Protein AF-A0A1L9C6L0-F1 (afdb_monomer)

Solvent-accessible surface area (backbone atoms only — not comparable to full-atom values): 4318 Å² total; per-residue (Å²): 134,62,69,65,62,55,48,56,50,48,42,53,50,32,50,51,50,26,69,74,70,68,42,68,66,31,56,50,53,36,50,56,44,50,48,53,51,34,39,77,73,73,31,48,66,71,57,46,49,48,54,54,52,53,46,30,75,75,66,48,64,58,73,78,74,63,79,85,73,82,79,81,130

Radius of gyration: 14.88 Å; Cα contacts (8 Å, |Δi|>4): 38; chains: 1; bounding box: 40×33×32 Å

pLDDT: mean 86.27, std 14.28, range [48.75, 98.19]

InterPro domains:
  IPR038735 MSMEG_1276-like, nucleoside triphosphate pyrophosphohydrolase domain [cd11532] (2-65)

Mean predicted aligned error: 6.59 Å

Sequence (73 aa):
MDFLAELEKKLYEEINEYMADRDIEKLADILEVIYRIAELKGYPGKDMEKIRMEKRVKTGCFSRNLYLFETSD

Secondary structure (DSSP, 8-state):
--HHHHHHHHHHHHHHHHHHH--HHHHHHHHHHHHHHHHHTT--HHHHHHHHHHHHHHHGGGTT---------

Nearest PDB structures (foldseek):
  4fi5-assembly1_A  TM=6.856E-01  e=3.493E+00  Hantaan virus 76-118
  8euy-assembly1_h  TM=5.555E-01  e=2.220E+00  Schizosaccharomyces pombe
  2ic6-assembly1_A  TM=7.357E-01  e=5.495E+00  Orthohantavirus sinnombreense
  8szz-assembly1_R  TM=8.027E-01  e=9.840E+00  synthetic construct

Organism: NCBI:txid523843

Foldseek 3Di:
DDPLVVLVVVLVVLVVVCVVPVDPVSVVSNVVSVQVNCVVVVQHPVNVVVVQVVCCVVPVNCVVVDDDDDDDD

Structure (mmCIF, N/CA/C/O backbone):
data_AF-A0A1L9C6L0-F1
#
_entry.id   AF-A0A1L9C6L0-F1
#
loop_
_atom_site.group_PDB
_atom_site.id
_atom_site.type_symbol
_atom_site.label_atom_id
_atom_site.label_alt_id
_atom_site.label_comp_id
_atom_site.label_asym_id
_atom_site.label_entity_id
_atom_site.label_seq_id
_atom_site.pdbx_PDB_ins_code
_atom_site.Cartn_x
_atom_site.Cartn_y
_atom_site.Cartn_z
_atom_site.occupancy
_atom_site.B_iso_or_equiv
_atom_site.auth_seq_id
_atom_site.auth_comp_id
_atom_site.auth_asym_id
_atom_site.auth_atom_id
_atom_site.pdbx_PDB_model_num
ATOM 1 N N . MET A 1 1 ? -21.200 -6.369 -5.752 1.00 60.91 1 MET A N 1
ATOM 2 C CA . MET A 1 1 ? -19.729 -6.366 -5.873 1.00 60.91 1 MET A CA 1
ATOM 3 C C . MET A 1 1 ? -19.182 -5.709 -4.631 1.00 60.91 1 MET A C 1
ATOM 5 O O . MET A 1 1 ? -19.686 -4.654 -4.263 1.00 60.91 1 MET A O 1
ATOM 9 N N . ASP A 1 2 ? -18.247 -6.368 -3.960 1.00 90.12 2 ASP A N 1
ATOM 10 C CA . ASP A 1 2 ? -17.561 -5.792 -2.809 1.00 90.12 2 ASP A CA 1
ATOM 11 C C . ASP A 1 2 ? -16.415 -4.914 -3.325 1.00 90.12 2 ASP A C 1
ATOM 13 O O . ASP A 1 2 ? -15.525 -5.399 -4.022 1.00 90.12 2 ASP A O 1
ATOM 17 N N . PHE A 1 3 ? -16.468 -3.616 -3.029 1.00 94.19 3 PHE A N 1
ATOM 18 C CA . PHE A 1 3 ? -15.464 -2.650 -3.473 1.00 94.19 3 PHE A CA 1
ATOM 19 C C . PHE A 1 3 ? -14.070 -2.981 -2.922 1.00 94.19 3 PHE A C 1
ATOM 21 O O . PHE A 1 3 ? -13.071 -2.758 -3.604 1.00 94.19 3 PHE A O 1
ATOM 28 N N . LEU A 1 4 ? -14.000 -3.571 -1.723 1.00 94.94 4 LEU A N 1
ATOM 29 C CA . LEU A 1 4 ? -12.738 -4.023 -1.146 1.00 94.94 4 LEU A CA 1
ATOM 30 C C . LEU A 1 4 ? -12.114 -5.145 -1.985 1.00 94.94 4 LEU A C 1
ATOM 32 O O . LEU A 1 4 ? -10.922 -5.096 -2.273 1.00 94.94 4 LEU A O 1
ATOM 36 N N . ALA A 1 5 ? -12.922 -6.111 -2.428 1.00 95.94 5 ALA A N 1
ATOM 37 C CA . ALA A 1 5 ? -12.445 -7.217 -3.254 1.00 95.94 5 ALA A CA 1
ATOM 38 C C . ALA A 1 5 ? -11.913 -6.739 -4.616 1.00 95.94 5 ALA A C 1
ATOM 40 O O . ALA A 1 5 ? -10.939 -7.289 -5.124 1.00 95.94 5 ALA A O 1
ATOM 41 N N . GLU A 1 6 ? -12.517 -5.704 -5.209 1.00 97.62 6 GLU A N 1
ATOM 42 C CA . GLU A 1 6 ? -12.005 -5.112 -6.453 1.00 97.62 6 GLU A CA 1
ATOM 43 C C . GLU A 1 6 ? -10.682 -4.359 -6.238 1.00 97.62 6 GLU A C 1
ATOM 45 O O . GLU A 1 6 ? -9.781 -4.467 -7.065 1.00 97.62 6 GLU A O 1
ATOM 50 N N . LEU A 1 7 ? -10.504 -3.668 -5.107 1.00 97.75 7 LEU A N 1
ATOM 51 C CA . LEU A 1 7 ? -9.218 -3.041 -4.779 1.00 97.75 7 LEU A CA 1
ATOM 52 C C . LEU A 1 7 ? -8.118 -4.060 -4.479 1.00 97.75 7 LEU A C 1
ATOM 54 O O . LEU A 1 7 ? -6.971 -3.842 -4.855 1.00 97.75 7 LEU A O 1
ATOM 58 N N . GLU A 1 8 ? -8.446 -5.180 -3.836 1.00 96.75 8 GLU A N 1
ATOM 59 C CA . GLU A 1 8 ? -7.481 -6.261 -3.624 1.00 96.75 8 GLU A CA 1
ATOM 60 C C . GLU A 1 8 ? -7.032 -6.870 -4.960 1.00 96.75 8 GLU A C 1
ATOM 62 O O . GLU A 1 8 ? -5.841 -7.115 -5.132 1.00 96.75 8 GLU A O 1
ATOM 67 N N . LYS A 1 9 ? -7.929 -7.023 -5.946 1.00 97.81 9 LYS A N 1
ATOM 68 C CA . LYS A 1 9 ? -7.535 -7.395 -7.319 1.00 97.81 9 LYS A CA 1
ATOM 69 C C . LYS A 1 9 ? -6.638 -6.336 -7.958 1.00 97.81 9 LYS A C 1
ATOM 71 O O . LYS A 1 9 ? -5.588 -6.687 -8.490 1.00 97.81 9 LYS A O 1
ATOM 76 N N . LYS A 1 10 ? -7.011 -5.057 -7.848 1.00 97.50 10 LYS A N 1
ATOM 77 C CA . LYS A 1 10 ? -6.230 -3.939 -8.392 1.00 97.50 10 LYS A CA 1
ATOM 78 C C . LYS A 1 10 ? -4.815 -3.900 -7.813 1.00 97.50 10 LYS A C 1
ATOM 80 O O . LYS A 1 10 ? -3.860 -3.693 -8.548 1.00 97.50 10 LYS A O 1
ATOM 85 N N . LEU A 1 11 ? -4.655 -4.198 -6.523 1.00 98.19 11 LEU A N 1
ATOM 86 C CA . LEU A 1 11 ? -3.341 -4.303 -5.887 1.00 98.19 11 LEU A CA 1
ATOM 87 C C . LEU A 1 11 ? -2.451 -5.355 -6.567 1.00 98.19 11 LEU A C 1
ATOM 89 O O . LEU A 1 11 ? -1.270 -5.102 -6.794 1.00 98.19 11 LEU A O 1
ATOM 93 N N . TYR A 1 12 ? -3.001 -6.525 -6.902 1.00 97.94 12 TYR A N 1
ATOM 94 C CA . TYR A 1 12 ? -2.251 -7.554 -7.628 1.00 97.94 12 TYR A CA 1
ATOM 95 C C . TYR A 1 12 ? -1.881 -7.113 -9.048 1.00 97.94 12 TYR A C 1
ATOM 97 O O . TYR A 1 12 ? -0.784 -7.431 -9.503 1.00 97.94 12 TYR A O 1
ATOM 105 N N . GLU A 1 13 ? -2.764 -6.387 -9.737 1.00 97.81 13 GLU A N 1
ATOM 106 C CA . GLU A 1 13 ? -2.475 -5.815 -11.058 1.00 97.81 13 GLU A CA 1
ATOM 107 C C . GLU A 1 13 ? -1.278 -4.857 -10.996 1.00 97.81 13 GLU A C 1
ATOM 109 O O . GLU A 1 13 ? -0.297 -5.087 -11.699 1.00 97.81 13 GLU A O 1
ATOM 114 N N . GLU A 1 14 ? -1.292 -3.870 -10.095 1.00 97.81 14 GLU A N 1
ATOM 115 C CA . GLU A 1 14 ? -0.206 -2.880 -9.985 1.00 97.81 14 GLU A CA 1
ATOM 116 C C . GLU A 1 14 ? 1.133 -3.516 -9.582 1.00 97.81 14 GLU A C 1
ATOM 118 O O . GLU A 1 14 ? 2.197 -3.134 -10.074 1.00 97.81 14 GLU A O 1
ATOM 123 N N . ILE A 1 15 ? 1.101 -4.544 -8.723 1.00 98.19 15 ILE A N 1
ATOM 124 C CA . ILE A 1 15 ? 2.297 -5.334 -8.401 1.00 98.19 15 ILE A CA 1
ATOM 125 C C . ILE A 1 15 ? 2.842 -6.016 -9.657 1.00 98.19 15 ILE A C 1
ATOM 127 O O .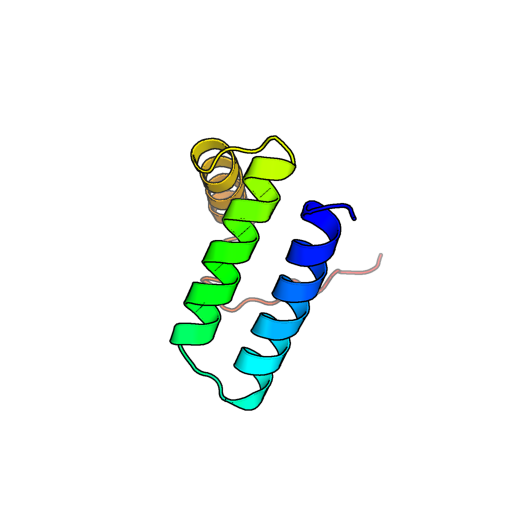 ILE A 1 15 ? 4.051 -5.989 -9.883 1.00 98.19 15 ILE A O 1
ATOM 131 N N . ASN A 1 16 ? 1.984 -6.620 -10.480 1.00 98.06 16 ASN A N 1
ATOM 132 C CA . ASN A 1 16 ? 2.421 -7.277 -11.710 1.00 98.06 16 ASN A CA 1
ATOM 133 C C . ASN A 1 16 ? 2.987 -6.273 -12.725 1.00 98.06 16 ASN A C 1
ATOM 135 O O . ASN A 1 16 ? 4.012 -6.563 -13.341 1.00 98.06 16 ASN A O 1
ATOM 139 N N . GLU A 1 17 ? 2.384 -5.090 -12.849 1.00 97.38 17 GLU A N 1
ATOM 140 C CA . GLU A 1 17 ? 2.884 -4.002 -13.700 1.00 97.38 17 GLU A CA 1
ATOM 141 C C . GLU A 1 17 ? 4.260 -3.505 -13.226 1.00 97.38 17 GLU A C 1
ATOM 143 O O . GLU A 1 17 ? 5.208 -3.450 -14.012 1.00 97.38 17 GLU A O 1
ATOM 148 N N . TYR A 1 18 ? 4.438 -3.272 -11.918 1.00 98.06 18 TYR A N 1
ATOM 149 C CA . TYR A 1 18 ? 5.758 -2.967 -11.354 1.00 98.06 18 TYR A CA 1
ATOM 1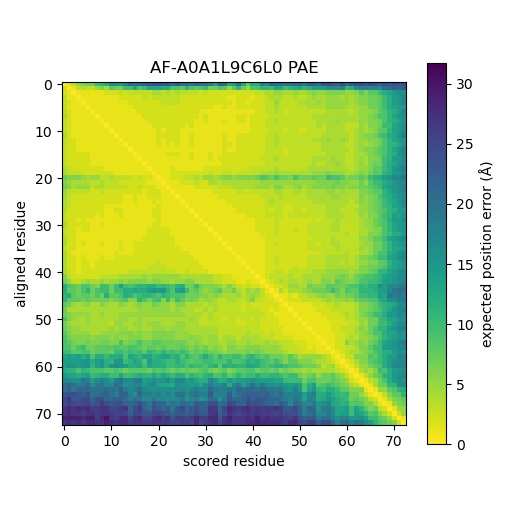50 C C . TYR A 1 18 ? 6.773 -4.089 -11.619 1.00 98.06 18 TYR A C 1
ATOM 152 O O . TYR A 1 18 ? 7.959 -3.839 -11.861 1.00 98.06 18 TYR A O 1
ATOM 160 N N . MET A 1 19 ? 6.329 -5.347 -11.556 1.00 97.25 19 MET A N 1
ATOM 161 C CA . MET A 1 19 ? 7.206 -6.488 -11.786 1.00 97.25 19 MET A CA 1
ATOM 162 C C . MET A 1 19 ? 7.675 -6.609 -13.237 1.00 97.25 19 MET A C 1
ATOM 164 O O . MET A 1 19 ? 8.795 -7.085 -13.449 1.00 97.25 19 MET A O 1
ATOM 168 N N . ALA A 1 20 ? 6.861 -6.165 -14.195 1.00 97.25 20 ALA A N 1
ATOM 169 C CA . ALA A 1 20 ? 7.194 -6.137 -15.613 1.00 97.25 20 ALA A CA 1
ATOM 170 C C . ALA A 1 20 ? 8.158 -4.990 -15.950 1.00 97.25 20 ALA A C 1
ATOM 172 O O . ALA A 1 20 ? 9.241 -5.243 -16.481 1.00 97.25 20 ALA A O 1
ATOM 173 N N . ASP A 1 21 ? 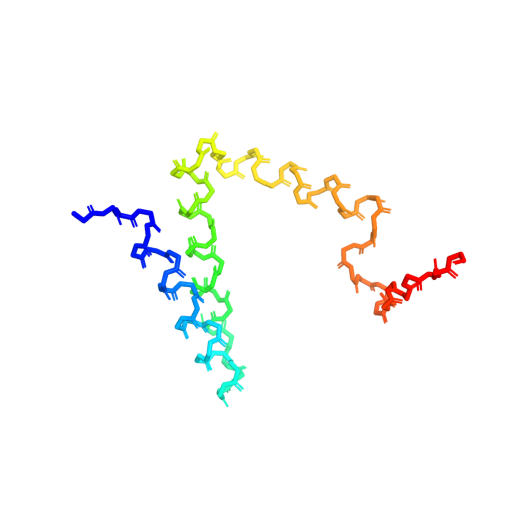7.809 -3.760 -15.563 1.00 94.31 21 ASP A N 1
ATOM 174 C CA . ASP A 1 21 ? 8.450 -2.560 -16.118 1.00 94.31 21 ASP A CA 1
ATOM 175 C C . ASP A 1 21 ? 9.359 -1.816 -15.125 1.00 94.31 21 ASP A C 1
ATOM 177 O O . ASP A 1 21 ? 10.109 -0.924 -15.516 1.00 94.31 21 ASP A O 1
ATOM 181 N N . ARG A 1 22 ? 9.355 -2.204 -13.838 1.00 96.19 22 ARG A N 1
ATOM 182 C CA . ARG A 1 22 ? 10.139 -1.576 -12.747 1.00 96.19 22 ARG A CA 1
ATOM 183 C C . ARG A 1 22 ? 9.897 -0.074 -12.581 1.00 96.19 22 ARG A C 1
ATOM 185 O O . ARG A 1 22 ? 10.736 0.620 -12.004 1.00 96.19 22 ARG A O 1
ATOM 192 N N . ASP A 1 23 ? 8.754 0.407 -13.047 1.00 95.50 23 ASP A N 1
ATOM 193 C CA . ASP A 1 23 ? 8.408 1.821 -13.042 1.00 95.50 23 ASP A CA 1
ATOM 194 C C . ASP A 1 23 ? 8.087 2.330 -11.624 1.00 95.50 23 ASP A C 1
ATOM 196 O O . ASP A 1 23 ? 7.389 1.688 -10.837 1.00 95.50 23 ASP A O 1
ATOM 200 N N . ILE A 1 24 ? 8.611 3.510 -11.294 1.00 95.94 24 ILE A N 1
ATOM 201 C CA . ILE A 1 24 ? 8.362 4.202 -10.031 1.00 95.94 24 ILE A CA 1
ATOM 202 C C . ILE A 1 24 ? 6.902 4.652 -9.904 1.00 95.94 24 ILE A C 1
ATOM 204 O O . ILE A 1 24 ? 6.389 4.681 -8.786 1.00 95.94 24 ILE A O 1
ATOM 208 N N . GLU A 1 25 ? 6.222 4.949 -11.017 1.00 95.69 25 GLU A N 1
ATOM 209 C CA . GLU A 1 25 ? 4.796 5.304 -11.004 1.00 95.69 25 GLU A CA 1
ATOM 210 C C . GLU A 1 25 ? 3.957 4.139 -10.467 1.00 95.69 25 GLU A C 1
ATOM 212 O O . GLU A 1 25 ? 3.115 4.332 -9.594 1.00 95.69 25 GLU A O 1
ATOM 217 N N . LYS A 1 26 ? 4.308 2.899 -10.830 1.00 96.94 26 LYS A N 1
ATOM 218 C CA . LYS A 1 26 ? 3.637 1.695 -10.319 1.00 96.94 26 LYS A CA 1
ATOM 219 C C . LYS A 1 26 ? 3.842 1.469 -8.830 1.00 96.94 26 LYS A C 1
ATOM 221 O O . LYS A 1 26 ? 2.947 0.982 -8.147 1.00 96.94 26 LYS A O 1
ATOM 226 N N . LEU A 1 27 ? 4.980 1.885 -8.276 1.00 97.31 27 LEU A N 1
ATOM 227 C CA . LEU A 1 27 ? 5.157 1.888 -6.821 1.00 97.31 27 LEU A CA 1
ATOM 228 C C . LEU A 1 27 ? 4.251 2.913 -6.125 1.00 97.31 27 LEU A C 1
ATOM 230 O O . LEU A 1 27 ? 3.798 2.649 -5.009 1.00 97.31 27 LEU A O 1
ATOM 234 N N . ALA A 1 28 ? 3.986 4.060 -6.755 1.00 96.69 28 ALA A N 1
ATOM 235 C CA . ALA A 1 28 ? 3.038 5.039 -6.233 1.00 96.69 28 ALA A CA 1
ATOM 236 C C . ALA A 1 28 ? 1.595 4.508 -6.301 1.00 96.69 28 ALA A C 1
ATOM 238 O O . ALA A 1 28 ? 0.893 4.578 -5.290 1.00 96.69 28 ALA A O 1
ATOM 239 N N . ASP A 1 29 ? 1.206 3.885 -7.417 1.00 96.88 29 ASP A N 1
ATOM 240 C CA . ASP A 1 29 ? -0.110 3.253 -7.594 1.00 96.88 29 ASP A CA 1
ATOM 241 C C . ASP A 1 29 ? -0.352 2.164 -6.528 1.00 96.88 29 ASP A C 1
ATOM 243 O O . ASP A 1 29 ? -1.385 2.151 -5.851 1.00 96.88 29 ASP A O 1
ATOM 247 N N . ILE A 1 30 ? 0.644 1.304 -6.270 1.00 97.81 30 ILE A N 1
ATOM 248 C CA . ILE A 1 30 ? 0.598 0.300 -5.190 1.00 97.81 30 ILE A CA 1
ATOM 249 C C . ILE A 1 30 ? 0.349 0.957 -3.825 1.00 97.81 30 ILE A C 1
ATOM 251 O O . ILE A 1 30 ? -0.457 0.457 -3.034 1.00 97.81 30 ILE A O 1
ATOM 255 N N . LEU A 1 31 ? 1.040 2.060 -3.516 1.00 95.75 31 LEU A N 1
ATOM 256 C CA . LEU A 1 31 ? 0.857 2.761 -2.244 1.00 95.75 31 LEU A CA 1
ATOM 257 C C . LEU A 1 31 ? -0.558 3.3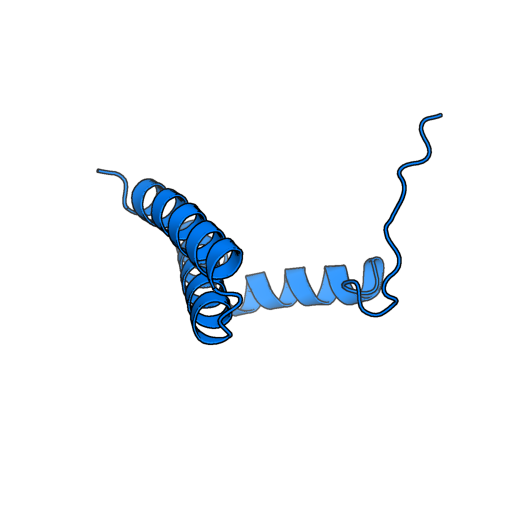32 -2.116 1.00 95.75 31 LEU A C 1
ATOM 259 O O . LEU A 1 31 ? -1.173 3.160 -1.062 1.00 95.75 31 LEU A O 1
ATOM 263 N N . GLU A 1 32 ? -1.089 3.960 -3.166 1.00 96.00 32 GLU A N 1
ATOM 264 C CA . GLU A 1 32 ? -2.447 4.514 -3.172 1.00 96.00 32 GLU A CA 1
ATOM 265 C C . GLU A 1 32 ? -3.496 3.430 -2.885 1.00 96.00 32 GLU A C 1
ATOM 267 O O . GLU A 1 32 ? -4.341 3.585 -1.994 1.00 96.00 32 GLU A O 1
ATOM 272 N N . VAL A 1 33 ? -3.382 2.283 -3.560 1.00 97.25 33 VAL A N 1
ATOM 273 C CA . VAL A 1 33 ? -4.289 1.146 -3.361 1.00 97.25 33 VAL A CA 1
ATOM 274 C C . VAL A 1 33 ? -4.177 0.586 -1.937 1.00 97.25 33 VAL A C 1
ATOM 276 O O . VAL A 1 33 ? -5.202 0.324 -1.301 1.00 97.25 33 VAL A O 1
ATOM 279 N N . ILE A 1 34 ? -2.964 0.453 -1.385 1.00 95.69 34 ILE A N 1
ATOM 280 C CA . ILE A 1 34 ? -2.752 -0.010 -0.001 1.00 95.69 34 ILE A CA 1
ATOM 281 C C . ILE A 1 34 ? -3.428 0.921 1.009 1.00 95.69 34 ILE A C 1
ATOM 283 O O . ILE A 1 34 ? -4.115 0.435 1.914 1.00 95.69 34 ILE A O 1
ATOM 287 N N . TYR A 1 35 ? -3.256 2.242 0.877 1.00 94.50 35 TYR A N 1
ATOM 288 C CA . TYR A 1 35 ? -3.894 3.193 1.790 1.00 94.50 35 TYR A CA 1
ATOM 289 C C . TYR A 1 35 ? -5.416 3.117 1.691 1.00 94.50 35 TYR A C 1
ATOM 291 O O . TYR A 1 35 ? -6.090 3.092 2.723 1.00 94.50 35 TYR A O 1
ATOM 299 N N . ARG A 1 36 ? -5.969 2.984 0.480 1.00 95.44 36 ARG A N 1
ATOM 300 C CA . ARG A 1 36 ? -7.417 2.861 0.305 1.00 95.44 36 ARG A CA 1
ATOM 301 C C . ARG A 1 36 ? -7.977 1.574 0.912 1.00 95.44 36 ARG A C 1
ATOM 303 O O . ARG A 1 36 ? -9.019 1.607 1.567 1.00 95.44 36 ARG A O 1
ATOM 310 N N . ILE A 1 37 ? -7.281 0.449 0.745 1.00 95.44 37 ILE A N 1
ATOM 311 C CA . ILE A 1 37 ? -7.634 -0.826 1.386 1.00 95.44 37 ILE A CA 1
ATOM 312 C C . ILE A 1 37 ? -7.597 -0.693 2.913 1.00 95.44 37 ILE A C 1
ATOM 314 O O . ILE A 1 37 ? -8.509 -1.170 3.590 1.00 95.44 37 ILE A O 1
ATOM 318 N N . ALA A 1 38 ? -6.569 -0.042 3.466 1.00 93.81 38 ALA A N 1
ATOM 319 C CA . ALA A 1 38 ? -6.444 0.172 4.905 1.00 93.81 38 ALA A CA 1
ATOM 320 C C . ALA A 1 38 ? -7.626 0.986 5.458 1.00 93.81 38 ALA A C 1
ATOM 322 O O . ALA A 1 38 ? -8.246 0.565 6.436 1.00 93.81 38 ALA A O 1
ATOM 323 N N . GLU A 1 39 ? -8.005 2.078 4.789 1.00 93.31 39 GLU A N 1
ATOM 324 C CA . GLU A 1 39 ? -9.171 2.889 5.159 1.00 93.31 39 GLU A CA 1
ATOM 325 C C . GLU A 1 39 ? -10.465 2.072 5.184 1.00 93.31 39 GLU A C 1
ATOM 327 O O . GLU A 1 39 ? -11.212 2.131 6.160 1.00 93.31 39 GLU A O 1
ATOM 332 N N . LEU A 1 40 ? -10.719 1.274 4.141 1.00 94.12 40 LEU A N 1
ATOM 333 C CA . LEU A 1 40 ? -11.909 0.419 4.059 1.00 94.12 40 LEU A CA 1
ATOM 334 C C . LEU A 1 40 ? -11.928 -0.671 5.136 1.00 94.12 40 LEU A C 1
ATOM 336 O O . LEU A 1 40 ? -13.000 -1.071 5.583 1.00 94.12 40 LEU A O 1
ATOM 340 N N . LYS A 1 41 ? -10.751 -1.123 5.582 1.00 92.50 41 LYS A N 1
ATOM 341 C CA . LYS A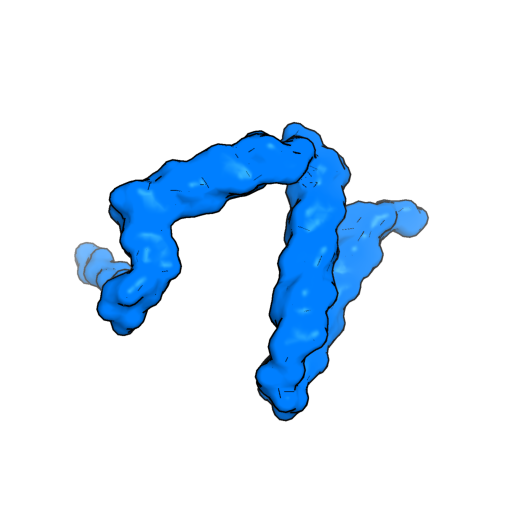 1 41 ? -10.588 -2.061 6.702 1.00 92.50 41 LYS A CA 1
ATOM 342 C C . LYS A 1 41 ? -10.668 -1.384 8.080 1.00 92.50 41 LYS A C 1
ATOM 344 O O . LYS A 1 41 ? -10.520 -2.068 9.088 1.00 92.50 41 LYS A O 1
ATOM 349 N N . GLY A 1 42 ? -10.921 -0.074 8.141 1.00 91.12 42 GLY A N 1
ATOM 350 C CA . GLY A 1 42 ? -11.058 0.681 9.391 1.00 91.12 42 GLY A CA 1
ATOM 351 C C . GLY A 1 42 ? -9.741 1.217 9.959 1.00 91.12 42 GLY A C 1
ATOM 352 O O . GLY A 1 42 ? -9.701 1.615 11.119 1.00 91.12 42 GLY A O 1
ATOM 353 N N . TYR A 1 43 ? -8.678 1.247 9.154 1.00 90.25 43 TYR A N 1
ATOM 354 C CA . TYR A 1 43 ? -7.370 1.797 9.508 1.00 90.25 43 TYR A CA 1
ATOM 355 C C . TYR A 1 43 ? -7.110 3.069 8.688 1.00 90.25 43 TYR A C 1
ATOM 357 O O . TYR A 1 43 ? -6.469 3.001 7.636 1.00 90.25 43 TYR A O 1
ATOM 365 N N . PRO A 1 44 ? -7.606 4.244 9.122 1.00 83.94 44 PRO A N 1
ATOM 366 C CA . PRO A 1 44 ? -7.332 5.500 8.431 1.00 83.94 44 PRO A CA 1
ATOM 367 C C . PRO A 1 44 ? -5.819 5.761 8.362 1.00 83.94 44 PRO A C 1
ATOM 369 O O . PRO A 1 44 ? -5.065 5.293 9.215 1.00 83.94 44 PRO A O 1
ATOM 372 N N . GLY A 1 45 ? -5.358 6.535 7.372 1.00 77.38 45 GLY A N 1
ATOM 373 C CA . GLY A 1 45 ? -3.928 6.655 7.033 1.00 77.38 45 GLY A CA 1
ATOM 374 C C . GLY A 1 45 ? -2.977 6.919 8.213 1.00 77.38 45 GLY A C 1
ATOM 375 O O . GLY A 1 45 ? -1.874 6.377 8.248 1.00 77.38 45 GLY A O 1
ATOM 376 N N . LYS A 1 46 ? -3.412 7.666 9.237 1.00 78.12 46 LYS A N 1
ATOM 377 C CA . LYS A 1 46 ? -2.630 7.905 10.465 1.00 78.12 46 LYS A CA 1
ATOM 378 C C . LYS A 1 46 ? -2.363 6.627 11.274 1.00 78.12 46 LYS A C 1
ATOM 380 O O . LYS A 1 46 ? -1.267 6.471 11.814 1.00 78.12 46 LYS A O 1
ATOM 385 N N . ASP A 1 47 ? -3.336 5.727 11.357 1.00 86.06 47 ASP A N 1
ATOM 386 C CA . ASP A 1 47 ? -3.213 4.461 12.085 1.00 86.06 47 ASP A CA 1
ATOM 387 C C . ASP A 1 47 ? -2.355 3.465 11.302 1.00 86.06 47 ASP A C 1
ATOM 389 O O . ASP A 1 47 ? -1.493 2.800 11.880 1.00 86.06 47 ASP A O 1
ATOM 393 N N . MET A 1 48 ? -2.503 3.442 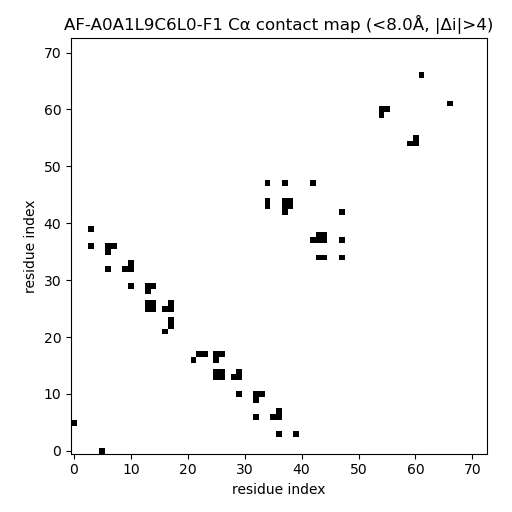9.975 1.00 87.88 48 MET A N 1
ATOM 394 C CA . MET A 1 48 ? -1.640 2.658 9.091 1.00 87.88 48 MET A CA 1
ATOM 395 C C . MET A 1 48 ? -0.173 3.107 9.187 1.00 87.88 48 MET A C 1
ATOM 397 O O . MET A 1 48 ? 0.726 2.283 9.371 1.00 87.88 48 MET A O 1
ATOM 401 N N . GLU A 1 49 ? 0.083 4.418 9.155 1.00 88.31 49 GLU A N 1
ATOM 402 C CA . GLU A 1 49 ? 1.438 4.954 9.302 1.00 88.31 49 GLU A CA 1
ATOM 403 C C . GLU A 1 49 ? 2.030 4.679 10.681 1.00 88.31 49 GLU A C 1
ATOM 405 O O . GLU A 1 49 ? 3.211 4.338 10.788 1.00 88.31 49 GLU A O 1
ATOM 410 N N . LYS A 1 50 ? 1.219 4.752 11.741 1.00 89.31 50 LYS A N 1
ATOM 411 C CA . LYS A 1 50 ? 1.657 4.367 13.084 1.00 89.31 50 LYS A CA 1
ATOM 412 C C . LYS A 1 50 ? 2.127 2.910 13.107 1.00 89.31 50 LYS A C 1
ATOM 414 O O . LYS A 1 50 ? 3.246 2.649 13.549 1.00 89.31 50 LYS A O 1
ATOM 419 N N . ILE A 1 51 ? 1.337 1.982 12.564 1.00 87.25 51 ILE A N 1
ATOM 420 C CA . ILE A 1 51 ? 1.705 0.559 12.466 1.00 87.25 51 ILE A CA 1
ATOM 421 C C . ILE A 1 51 ? 2.998 0.389 11.651 1.00 87.25 51 ILE A C 1
ATOM 423 O O . ILE A 1 51 ? 3.911 -0.333 12.065 1.00 87.25 51 ILE A O 1
ATOM 427 N N . ARG A 1 52 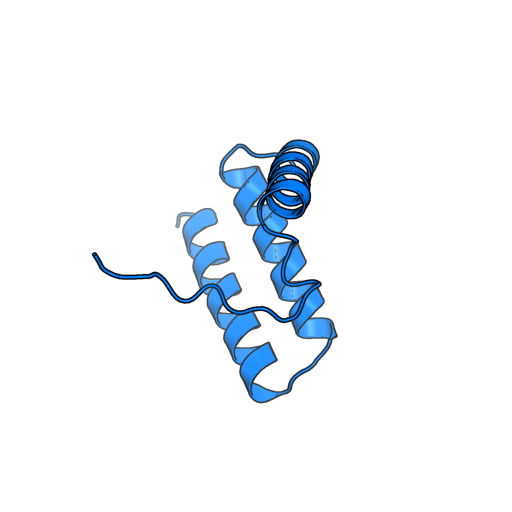? 3.128 1.083 10.513 1.00 86.81 52 ARG A N 1
ATOM 428 C CA . ARG A 1 52 ? 4.328 1.039 9.661 1.00 86.81 52 ARG A CA 1
ATOM 429 C C . ARG A 1 52 ? 5.579 1.522 10.405 1.00 86.81 52 ARG A C 1
ATOM 431 O O . ARG A 1 52 ? 6.637 0.892 10.313 1.00 86.81 52 ARG A O 1
ATOM 438 N N . MET A 1 53 ? 5.464 2.605 11.171 1.00 87.00 53 MET A N 1
ATOM 439 C CA . MET A 1 53 ? 6.559 3.166 11.965 1.00 87.00 53 MET A CA 1
ATOM 440 C C . MET A 1 53 ? 6.941 2.273 13.148 1.00 87.00 53 MET A C 1
ATOM 442 O O . MET A 1 53 ? 8.128 2.065 13.398 1.00 87.00 53 MET A O 1
ATOM 446 N N . GLU A 1 54 ? 5.970 1.664 13.827 1.00 87.69 54 GLU A N 1
ATOM 447 C CA . GLU A 1 54 ? 6.243 0.671 14.870 1.00 87.69 54 GLU A CA 1
ATOM 448 C C . GLU A 1 54 ? 7.006 -0.540 14.310 1.00 87.69 54 GLU A C 1
ATOM 450 O O . GLU A 1 54 ? 7.985 -0.991 14.914 1.00 87.69 54 GLU A O 1
ATOM 455 N N . LYS A 1 55 ? 6.637 -1.034 13.116 1.00 83.25 55 LYS A N 1
ATOM 456 C CA . LYS A 1 55 ? 7.393 -2.099 12.430 1.00 83.25 55 LYS A CA 1
ATOM 457 C C . LYS A 1 55 ? 8.806 -1.649 12.075 1.00 83.25 55 LYS A C 1
ATOM 459 O O . LYS A 1 55 ? 9.734 -2.445 12.218 1.00 83.25 55 LYS A O 1
ATOM 464 N N . ARG A 1 56 ? 9.003 -0.391 11.665 1.00 84.12 56 ARG A N 1
ATOM 465 C CA . ARG A 1 56 ? 10.337 0.168 11.386 1.00 84.12 56 ARG A CA 1
ATOM 466 C C . ARG A 1 56 ? 11.246 0.127 12.606 1.00 84.12 56 ARG A C 1
ATOM 468 O O . ARG A 1 56 ? 12.391 -0.287 12.465 1.00 84.12 56 ARG A O 1
ATOM 475 N N . VAL A 1 57 ? 10.746 0.506 13.780 1.00 82.25 57 VAL A N 1
ATOM 476 C CA . VAL A 1 57 ? 11.528 0.450 15.026 1.00 82.25 57 VAL A CA 1
ATOM 477 C C . VAL A 1 57 ? 11.863 -0.998 15.397 1.00 82.25 57 VAL A C 1
ATOM 479 O O . VAL A 1 57 ? 12.998 -1.285 15.761 1.00 82.25 57 VAL A O 1
ATOM 482 N N . LYS A 1 58 ? 10.902 -1.921 15.252 1.00 81.44 58 LYS A N 1
ATOM 483 C CA . LYS A 1 58 ? 11.070 -3.333 15.638 1.00 81.44 58 LYS A CA 1
ATOM 484 C C . LYS A 1 58 ? 11.963 -4.139 14.690 1.00 81.44 58 LYS A C 1
ATOM 486 O O . LYS A 1 58 ? 12.745 -4.963 15.141 1.00 81.44 58 LYS A O 1
ATOM 491 N N . THR A 1 59 ? 11.821 -3.932 13.383 1.00 76.81 59 THR A N 1
ATOM 492 C CA . THR A 1 59 ? 12.394 -4.812 12.339 1.00 76.81 59 THR A CA 1
ATOM 493 C C . THR A 1 59 ? 13.336 -4.083 11.382 1.00 76.81 59 THR A C 1
ATOM 495 O O . THR A 1 59 ? 13.843 -4.662 10.427 1.00 76.81 59 THR A O 1
ATOM 498 N N . GLY A 1 60 ? 13.570 -2.787 11.595 1.00 75.56 60 GLY A N 1
ATOM 499 C CA . GLY A 1 60 ? 14.457 -1.989 10.755 1.00 75.56 60 GLY A CA 1
ATOM 500 C C . GLY A 1 60 ? 13.884 -1.634 9.379 1.00 75.56 60 GLY A C 1
ATOM 501 O O . GLY A 1 60 ? 14.576 -0.962 8.622 1.00 75.56 60 GLY A O 1
ATOM 502 N N . CYS A 1 61 ? 12.644 -2.016 9.035 1.00 73.69 61 CYS A N 1
ATOM 503 C CA . CYS A 1 61 ? 11.979 -1.641 7.770 1.00 73.69 61 CYS A CA 1
ATOM 504 C C . CYS A 1 61 ? 12.823 -1.967 6.525 1.00 73.69 61 CYS A C 1
ATOM 506 O O . CYS A 1 61 ? 12.923 -1.141 5.619 1.00 73.69 61 CYS A O 1
ATOM 508 N N . PHE A 1 62 ? 13.508 -3.114 6.524 1.00 75.00 62 PHE A N 1
ATOM 509 C CA . PHE A 1 62 ? 14.412 -3.531 5.442 1.00 75.00 62 PHE A CA 1
ATOM 510 C C . PHE A 1 62 ? 15.585 -2.565 5.156 1.00 75.00 62 PHE A C 1
ATOM 512 O O . PHE A 1 62 ? 16.376 -2.818 4.258 1.00 75.00 62 PHE A O 1
ATOM 519 N N . SER A 1 63 ? 15.783 -1.507 5.958 1.00 70.31 63 SER A N 1
ATOM 520 C CA . SER A 1 63 ? 16.846 -0.499 5.762 1.00 70.31 63 SER A CA 1
ATOM 521 C C . SER A 1 63 ? 18.267 -1.042 5.902 1.00 70.31 63 SER A C 1
ATOM 523 O O . SER A 1 63 ? 19.215 -0.412 5.446 1.00 70.31 63 SER A O 1
ATOM 525 N N . ARG A 1 64 ? 18.430 -2.210 6.531 1.00 65.56 64 ARG A N 1
ATOM 526 C CA . ARG A 1 64 ? 19.726 -2.890 6.644 1.00 65.56 64 ARG A CA 1
ATOM 527 C C . ARG A 1 64 ? 20.002 -3.853 5.483 1.00 65.56 64 ARG A C 1
ATOM 529 O O . ARG A 1 64 ? 21.036 -4.505 5.510 1.00 65.56 64 ARG A O 1
ATOM 536 N N . ASN A 1 65 ? 19.091 -3.979 4.507 1.00 63.00 65 ASN A N 1
ATOM 537 C CA . ASN A 1 65 ? 19.127 -5.007 3.453 1.00 63.00 65 ASN A CA 1
ATOM 538 C C . ASN A 1 65 ? 19.307 -6.439 4.000 1.00 63.00 65 ASN A C 1
ATOM 540 O O . ASN A 1 65 ? 19.827 -7.318 3.318 1.00 63.00 65 ASN A O 1
ATOM 544 N N . LEU A 1 66 ? 18.905 -6.671 5.253 1.00 60.22 66 LEU A N 1
ATOM 545 C CA . LEU A 1 66 ? 18.981 -7.974 5.899 1.00 60.22 66 LEU A CA 1
ATOM 546 C C . LEU A 1 66 ? 17.667 -8.708 5.647 1.00 60.22 66 LEU A C 1
ATOM 548 O O . LEU A 1 66 ? 16.602 -8.230 6.042 1.00 60.22 66 LEU A O 1
ATOM 552 N N . TYR A 1 67 ? 17.757 -9.869 5.006 1.00 58.75 67 TYR A N 1
ATOM 553 C CA . TYR A 1 67 ? 16.666 -10.832 4.970 1.00 58.75 67 TYR A CA 1
ATOM 554 C C . TYR A 1 67 ? 16.612 -11.542 6.323 1.00 58.75 67 TYR A C 1
ATOM 556 O O . TYR A 1 67 ? 17.623 -12.064 6.795 1.00 58.75 67 TYR A O 1
ATOM 564 N N . LEU A 1 68 ? 15.443 -11.533 6.968 1.00 61.44 68 LEU A N 1
ATOM 565 C CA . LEU A 1 68 ? 15.209 -12.384 8.128 1.00 61.44 68 LEU A CA 1
ATOM 566 C C . LEU A 1 68 ? 15.064 -13.817 7.597 1.00 61.44 68 LEU A C 1
ATOM 568 O O . LEU A 1 68 ? 14.050 -14.140 6.983 1.00 61.44 68 LEU A O 1
ATOM 572 N N . PHE A 1 69 ? 16.085 -14.651 7.776 1.00 52.97 69 PHE A N 1
ATOM 573 C CA . PHE A 1 69 ? 15.920 -16.092 7.627 1.00 52.97 69 PHE A CA 1
ATOM 574 C C . PHE A 1 69 ? 15.270 -16.585 8.919 1.00 52.97 69 PHE A C 1
ATOM 576 O O . PHE A 1 69 ? 15.863 -16.441 9.988 1.00 52.97 69 PHE A O 1
ATOM 583 N N . GLU A 1 70 ? 14.037 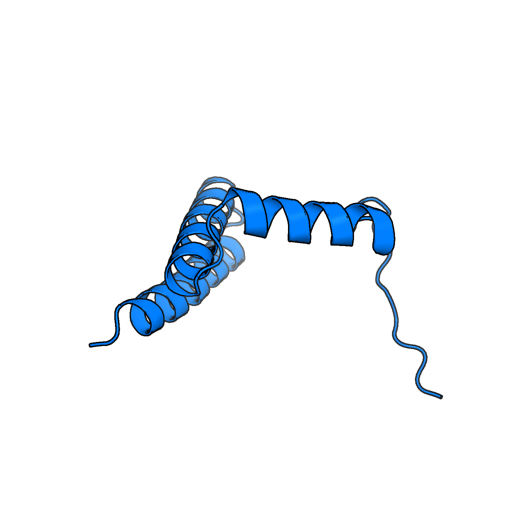-17.092 8.842 1.00 56.16 70 GLU A N 1
ATOM 584 C CA . GLU A 1 70 ? 13.460 -17.847 9.955 1.00 56.16 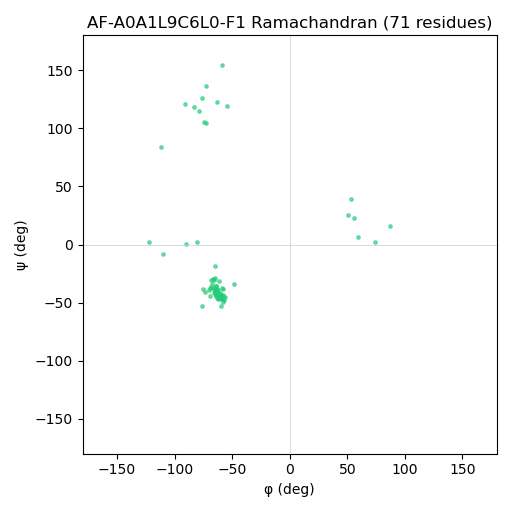70 GLU A CA 1
ATOM 585 C C . GLU A 1 70 ? 14.423 -18.988 10.298 1.00 56.16 70 GLU A C 1
ATOM 587 O O . GLU A 1 70 ? 14.718 -19.840 9.459 1.00 56.16 70 GLU A O 1
ATOM 592 N N . THR A 1 71 ? 14.946 -19.000 11.522 1.00 49.50 71 THR A N 1
ATOM 593 C CA . THR A 1 71 ? 15.534 -20.211 12.084 1.00 49.50 71 THR A CA 1
ATOM 594 C C . THR A 1 71 ? 14.374 -21.124 12.441 1.00 49.50 71 THR A C 1
ATOM 596 O O . THR A 1 71 ? 13.638 -20.844 13.384 1.00 49.50 71 THR A O 1
ATOM 599 N N . SER A 1 72 ? 14.170 -22.171 11.644 1.00 48.75 72 SER A N 1
ATOM 600 C CA . SER A 1 72 ? 13.379 -23.319 12.079 1.00 48.75 72 SER A CA 1
ATOM 601 C C . SER A 1 72 ? 14.101 -23.958 13.268 1.00 48.75 72 SER A C 1
ATOM 603 O O . SER A 1 72 ? 15.284 -24.282 13.136 1.00 48.75 72 SER A O 1
ATOM 605 N N . ASP A 1 73 ? 13.417 -24.070 14.407 1.00 49.06 73 ASP A N 1
ATOM 606 C CA . ASP A 1 73 ? 13.832 -24.948 15.510 1.00 49.06 73 ASP A CA 1
ATOM 607 C C . ASP A 1 73 ? 13.771 -26.425 15.082 1.00 49.06 73 ASP A C 1
ATOM 609 O O . ASP A 1 73 ? 12.832 -26.788 14.327 1.00 49.06 73 ASP A O 1
#